Protein AF-A0A5R2NED5-F1 (afdb_monomer_lite)

Structure (mmCIF, N/CA/C/O backbone):
data_AF-A0A5R2NED5-F1
#
_entry.id   AF-A0A5R2NED5-F1
#
loop_
_atom_site.group_PDB
_atom_site.id
_atom_site.type_symbol
_atom_site.label_atom_id
_atom_site.label_alt_id
_atom_site.label_comp_id
_atom_site.label_asym_id
_atom_site.label_entity_id
_atom_site.label_seq_id
_atom_site.pdbx_PDB_ins_code
_atom_site.Cartn_x
_atom_site.Cartn_y
_atom_site.Cartn_z
_atom_site.occupancy
_atom_site.B_iso_or_equiv
_atom_site.auth_seq_id
_atom_site.auth_comp_id
_atom_site.auth_asym_id
_atom_site.auth_atom_id
_atom_site.pdbx_PDB_model_num
ATOM 1 N N . MET A 1 1 ? 11.876 40.427 -46.913 1.00 43.25 1 MET A N 1
ATOM 2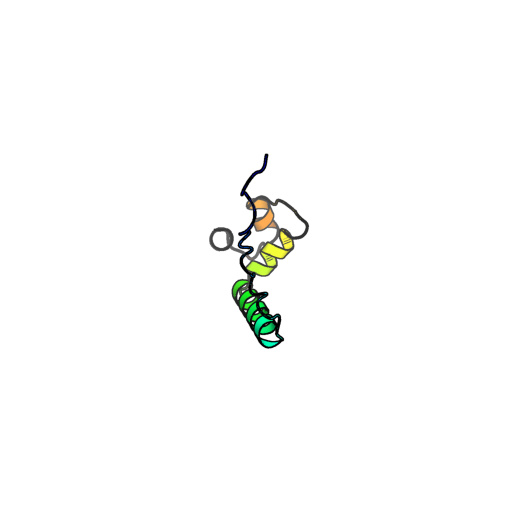 C CA . MET A 1 1 ? 11.846 39.029 -47.403 1.00 43.25 1 MET A CA 1
ATOM 3 C C . MET A 1 1 ? 13.245 38.485 -47.161 1.00 43.25 1 MET A C 1
ATOM 5 O O . MET A 1 1 ? 14.160 39.115 -47.654 1.00 43.25 1 MET A O 1
ATOM 9 N N . THR A 1 2 ? 13.561 37.490 -46.338 1.00 39.84 2 THR A N 1
ATOM 10 C CA . THR A 1 2 ? 12.848 36.372 -45.687 1.00 39.84 2 THR A CA 1
ATOM 11 C C . THR A 1 2 ? 13.838 35.867 -44.618 1.00 39.84 2 THR A C 1
ATOM 13 O O . THR A 1 2 ? 14.971 35.559 -44.959 1.00 39.84 2 THR A O 1
ATOM 16 N N . ARG A 1 3 ? 13.568 36.093 -43.328 1.00 43.19 3 ARG A N 1
ATOM 17 C CA . ARG A 1 3 ? 13.271 35.065 -42.308 1.00 43.19 3 ARG A CA 1
ATOM 18 C C . ARG A 1 3 ? 14.268 33.889 -42.273 1.00 43.19 3 ARG A C 1
ATOM 20 O O . ARG A 1 3 ? 14.077 32.901 -42.970 1.00 43.19 3 ARG A O 1
ATOM 27 N N . THR A 1 4 ? 15.286 34.001 -41.421 1.00 53.09 4 THR A N 1
ATOM 28 C CA . THR A 1 4 ? 16.327 32.984 -41.169 1.00 53.09 4 THR A CA 1
ATOM 29 C C . THR A 1 4 ? 16.037 32.217 -39.870 1.00 53.09 4 THR A C 1
ATOM 31 O O . THR A 1 4 ? 16.910 32.059 -39.025 1.00 53.09 4 THR A O 1
ATOM 34 N N . ASP A 1 5 ? 14.794 31.766 -39.687 1.00 53.09 5 ASP A N 1
ATOM 35 C CA . ASP A 1 5 ? 14.366 31.000 -38.507 1.00 53.09 5 ASP A CA 1
ATOM 36 C C . ASP A 1 5 ? 14.196 29.517 -38.882 1.00 53.09 5 ASP A C 1
ATOM 38 O O . ASP A 1 5 ? 13.102 28.963 -38.774 1.00 53.09 5 ASP A O 1
ATOM 42 N N . GLU A 1 6 ? 15.228 28.854 -39.406 1.00 56.91 6 GLU A N 1
ATOM 43 C CA . GLU A 1 6 ? 15.097 27.441 -39.771 1.00 56.91 6 GLU A CA 1
ATOM 44 C C . GLU A 1 6 ? 16.327 26.634 -39.368 1.00 56.91 6 GLU A C 1
ATOM 46 O O . GLU A 1 6 ? 17.439 26.916 -39.805 1.00 56.91 6 GLU A O 1
ATOM 51 N N . LYS A 1 7 ? 16.067 25.578 -38.583 1.00 51.66 7 LYS A N 1
ATOM 52 C CA . LYS A 1 7 ? 17.014 24.626 -37.976 1.00 51.66 7 LYS A CA 1
ATOM 53 C C . LYS A 1 7 ? 17.681 25.243 -36.745 1.00 51.66 7 LYS A C 1
ATOM 55 O O . LYS A 1 7 ? 18.535 26.101 -36.850 1.00 51.66 7 LYS A O 1
ATOM 60 N N . VAL A 1 8 ? 17.300 24.875 -35.526 1.00 53.34 8 VAL A N 1
ATOM 61 C CA . VAL A 1 8 ? 17.446 23.513 -35.008 1.00 53.34 8 VAL A CA 1
ATOM 62 C C . VAL A 1 8 ? 16.320 23.226 -34.007 1.00 53.34 8 VAL A C 1
ATOM 64 O O . VAL A 1 8 ? 16.347 23.694 -32.873 1.00 53.34 8 VAL A O 1
ATOM 67 N N . ARG A 1 9 ? 15.319 22.431 -34.406 1.00 50.16 9 ARG A N 1
ATOM 68 C CA . ARG A 1 9 ? 14.513 21.695 -33.425 1.00 50.16 9 ARG A CA 1
ATOM 69 C C . ARG A 1 9 ? 15.392 20.556 -32.923 1.00 50.16 9 ARG A C 1
ATOM 71 O O . ARG A 1 9 ? 15.458 19.517 -33.569 1.00 50.16 9 ARG A O 1
ATOM 78 N N . TYR A 1 10 ? 16.078 20.761 -31.804 1.00 58.69 10 TYR A N 1
ATOM 79 C CA . TYR A 1 10 ? 16.505 19.633 -30.986 1.00 58.69 10 TYR A CA 1
ATOM 80 C C . TYR A 1 10 ? 15.222 19.018 -30.426 1.00 58.69 10 TYR A C 1
ATOM 82 O O . TYR A 1 10 ? 14.643 19.513 -29.463 1.00 58.69 10 TYR A O 1
ATOM 90 N N . LEU A 1 11 ? 14.729 17.977 -31.090 1.00 61.81 11 LEU A N 1
ATOM 91 C CA . LEU A 1 11 ? 14.011 16.941 -30.370 1.00 61.81 11 LEU A CA 1
ATOM 92 C C . LEU A 1 11 ? 15.108 16.209 -29.594 1.00 61.81 11 LEU A C 1
ATOM 94 O O . LEU A 1 11 ? 16.051 15.749 -30.242 1.00 61.81 11 LEU A O 1
ATOM 98 N N . PRO A 1 12 ? 15.074 16.133 -28.253 1.00 60.44 12 PRO A N 1
ATOM 99 C CA . PRO A 1 12 ? 15.861 15.102 -27.609 1.00 60.44 12 PRO A CA 1
ATOM 100 C C . PRO A 1 12 ? 15.364 13.798 -28.231 1.00 60.44 12 PRO A C 1
ATOM 102 O O . PRO A 1 12 ? 14.159 13.532 -28.214 1.00 60.44 12 PRO A O 1
ATOM 105 N N . GLU A 1 13 ? 16.260 13.037 -28.858 1.00 55.91 13 GLU A N 1
ATOM 106 C CA . GLU A 1 13 ? 16.034 11.610 -29.021 1.00 55.91 13 GLU A CA 1
ATOM 107 C C . GLU A 1 13 ? 15.745 11.120 -27.610 1.00 55.91 13 GLU A C 1
ATOM 109 O O . GLU A 1 13 ? 16.641 10.987 -26.780 1.00 55.91 13 GLU A O 1
ATOM 114 N N . SER A 1 14 ? 14.461 10.986 -27.284 1.00 57.09 14 SER A N 1
ATOM 115 C CA . SER A 1 14 ? 14.057 10.148 -26.184 1.00 57.09 14 SER A CA 1
ATOM 116 C C . SER A 1 14 ? 14.643 8.805 -26.568 1.00 57.09 14 SER A C 1
ATOM 118 O O . SER A 1 14 ? 14.131 8.176 -27.499 1.00 57.09 14 SER A O 1
ATOM 120 N N . GLU A 1 15 ? 15.762 8.426 -25.948 1.00 54.66 15 GLU A N 1
ATOM 121 C CA . GLU A 1 15 ? 16.171 7.036 -25.884 1.00 54.66 15 GLU A CA 1
ATOM 122 C C . GLU A 1 15 ? 14.899 6.307 -25.483 1.00 54.66 15 GLU A C 1
ATOM 124 O O . GLU A 1 15 ? 14.411 6.429 -24.359 1.00 54.66 15 GLU A O 1
ATOM 129 N N . ALA A 1 16 ? 14.269 5.658 -26.457 1.00 57.91 16 ALA A N 1
ATOM 130 C CA . ALA A 1 16 ? 13.261 4.681 -26.167 1.00 57.91 16 ALA A CA 1
ATOM 131 C C . ALA A 1 16 ? 14.052 3.636 -25.397 1.00 57.91 16 ALA A C 1
ATOM 133 O O . ALA A 1 16 ? 14.782 2.860 -26.015 1.00 57.91 16 ALA A O 1
ATOM 134 N N . GLU A 1 17 ? 14.021 3.716 -24.062 1.00 61.72 17 GLU A N 1
ATOM 135 C CA . GLU A 1 17 ? 14.579 2.697 -23.190 1.00 61.72 17 GLU A CA 1
ATOM 136 C C . GLU A 1 17 ? 14.133 1.378 -23.793 1.00 61.72 17 GLU A C 1
ATOM 138 O O . GLU A 1 17 ? 12.936 1.102 -23.901 1.00 61.72 17 GLU A O 1
ATOM 143 N N . THR A 1 18 ? 15.098 0.644 -24.341 1.00 61.72 18 THR A N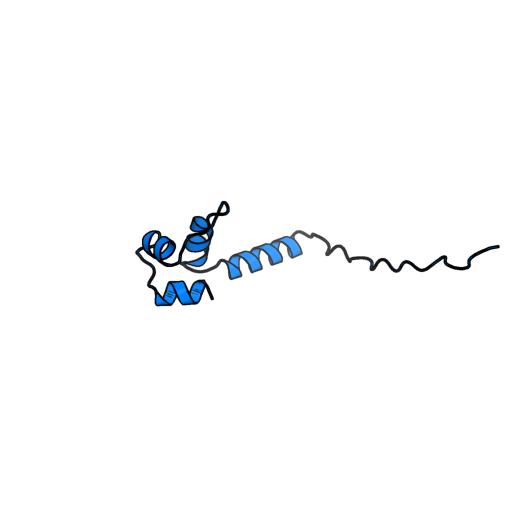 1
ATOM 144 C CA . THR A 1 18 ? 14.791 -0.508 -25.177 1.00 61.72 18 THR A CA 1
ATOM 145 C C . THR A 1 18 ? 13.959 -1.435 -24.299 1.00 61.72 18 THR A C 1
ATOM 147 O O . THR A 1 18 ? 14.442 -1.890 -23.256 1.00 61.72 18 THR A O 1
ATOM 150 N N . LEU A 1 19 ? 12.687 -1.648 -24.653 1.00 65.25 19 LEU A N 1
ATOM 151 C CA . LEU A 1 19 ? 11.777 -2.503 -23.895 1.00 65.25 19 LEU A CA 1
ATOM 152 C C . LEU A 1 19 ? 12.204 -3.955 -24.130 1.00 65.25 19 LEU A C 1
ATOM 154 O O . LEU A 1 19 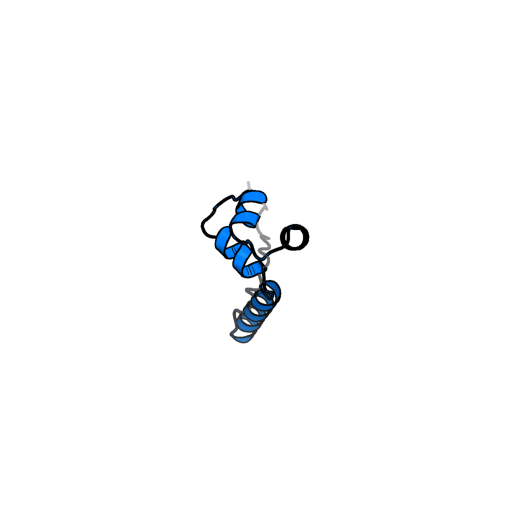? 11.629 -4.691 -24.927 1.00 65.25 19 LEU A O 1
ATOM 158 N N . THR A 1 20 ? 13.306 -4.332 -23.496 1.00 80.44 20 THR A N 1
ATOM 159 C CA . THR A 1 20 ? 13.869 -5.672 -23.519 1.00 80.44 20 THR A CA 1
ATOM 160 C C . THR A 1 20 ? 13.178 -6.513 -22.449 1.00 80.44 20 THR A C 1
ATOM 162 O O . THR A 1 20 ? 12.738 -5.976 -21.430 1.00 80.44 20 THR A O 1
ATOM 165 N N . PRO A 1 21 ? 13.118 -7.844 -22.607 1.00 80.31 21 PRO A N 1
ATOM 166 C CA . PRO A 1 21 ? 12.583 -8.718 -21.564 1.00 80.31 21 PRO A CA 1
ATOM 167 C C . PRO A 1 21 ? 13.252 -8.509 -20.196 1.00 80.31 21 PRO A C 1
ATOM 169 O O . PRO A 1 21 ? 12.590 -8.609 -19.169 1.00 80.31 21 PRO A O 1
ATOM 172 N N . LEU A 1 22 ? 14.547 -8.166 -20.179 1.00 82.38 22 LEU A N 1
ATOM 173 C CA . LEU A 1 22 ? 15.311 -7.897 -18.958 1.00 82.38 22 LEU A CA 1
ATOM 174 C C . LEU A 1 22 ? 14.913 -6.573 -18.292 1.00 82.38 22 LEU A C 1
ATOM 176 O O . LEU A 1 22 ? 14.706 -6.545 -17.080 1.00 82.38 22 LEU A O 1
ATOM 180 N N . SER A 1 23 ? 14.766 -5.488 -19.062 1.00 83.44 23 SER A N 1
ATOM 181 C CA . SER A 1 23 ? 14.309 -4.201 -18.514 1.00 83.44 23 SER A CA 1
ATOM 182 C C . SER A 1 23 ? 12.849 -4.264 -18.058 1.00 83.44 23 SER A C 1
ATOM 184 O O . SER A 1 23 ? 12.519 -3.741 -16.994 1.00 83.44 23 SER A O 1
ATOM 186 N N . ALA A 1 24 ? 11.993 -4.994 -18.781 1.00 84.19 24 ALA A N 1
ATOM 187 C CA 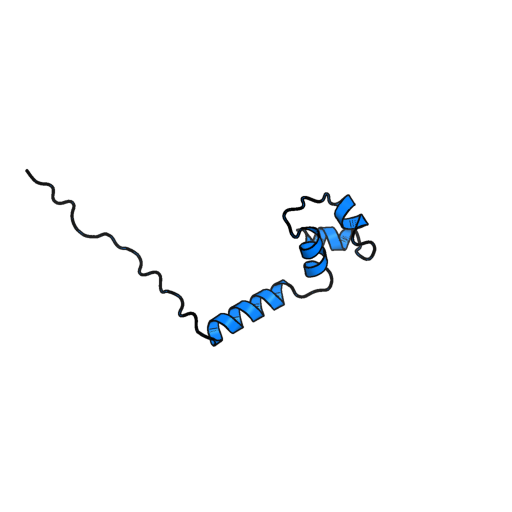. ALA A 1 24 ? 10.621 -5.266 -18.360 1.00 84.19 24 ALA A CA 1
ATOM 188 C C . ALA A 1 24 ? 10.563 -6.082 -17.053 1.00 84.19 24 ALA A C 1
ATOM 190 O O . ALA A 1 24 ? 9.810 -5.727 -16.146 1.00 84.19 24 ALA A O 1
ATOM 191 N N . ALA A 1 25 ? 11.379 -7.136 -16.923 1.00 88.00 25 ALA A N 1
ATOM 192 C CA . ALA A 1 25 ? 11.453 -7.940 -15.702 1.00 88.00 25 ALA A CA 1
ATOM 193 C C . ALA A 1 25 ? 11.923 -7.113 -14.494 1.00 88.00 25 ALA A C 1
ATOM 195 O O . ALA A 1 25 ? 11.294 -7.177 -13.441 1.00 88.00 25 ALA A O 1
ATOM 196 N N . SER A 1 26 ? 12.956 -6.282 -14.668 1.00 88.81 26 SER A N 1
ATOM 197 C CA . SER A 1 26 ? 13.450 -5.369 -13.625 1.00 88.81 26 SER A CA 1
ATOM 198 C C . SER A 1 26 ? 12.376 -4.369 -13.174 1.00 88.81 26 SER A C 1
ATOM 200 O O . SER A 1 26 ? 12.177 -4.146 -11.978 1.00 88.81 26 SER A O 1
ATOM 202 N N . GLY A 1 27 ? 11.607 -3.818 -14.121 1.00 89.00 27 GLY A N 1
ATOM 203 C CA . GLY A 1 27 ? 10.470 -2.951 -13.810 1.00 89.00 27 GLY A CA 1
ATOM 204 C C . GLY A 1 27 ? 9.399 -3.663 -12.978 1.00 89.00 27 GLY A C 1
ATOM 205 O O . GLY A 1 27 ? 8.951 -3.129 -11.962 1.00 89.00 27 GLY A O 1
ATOM 206 N N . VAL A 1 28 ? 9.023 -4.887 -13.363 1.00 90.38 28 VAL A N 1
ATOM 207 C CA . VAL A 1 28 ? 8.042 -5.702 -12.625 1.00 90.38 28 VAL A CA 1
ATOM 208 C C . VAL A 1 28 ? 8.548 -6.062 -11.230 1.00 90.38 28 VAL A C 1
ATOM 210 O O . VAL A 1 28 ? 7.801 -5.930 -10.263 1.00 90.38 28 VAL A O 1
ATOM 213 N N . GLU A 1 29 ? 9.807 -6.473 -11.102 1.00 92.19 29 GLU A N 1
ATOM 214 C CA . GLU A 1 29 ? 10.419 -6.813 -9.817 1.00 92.19 29 GLU A CA 1
ATOM 215 C C . GLU A 1 29 ? 10.430 -5.610 -8.867 1.00 92.19 29 GLU A C 1
ATOM 217 O O . GLU A 1 29 ? 10.046 -5.729 -7.702 1.00 92.19 29 GLU A O 1
ATOM 222 N N . ASN A 1 30 ? 10.762 -4.422 -9.376 1.00 92.56 30 ASN A N 1
ATOM 223 C CA . ASN A 1 30 ? 10.726 -3.201 -8.581 1.00 92.56 30 ASN A CA 1
ATOM 224 C C . ASN A 1 30 ? 9.299 -2.845 -8.128 1.00 92.56 30 ASN A C 1
ATOM 226 O O . ASN A 1 30 ? 9.088 -2.487 -6.968 1.00 92.56 30 ASN A O 1
ATOM 230 N N . VAL A 1 31 ? 8.302 -2.987 -9.008 1.00 91.38 31 VAL A N 1
ATOM 231 C CA . VAL A 1 31 ? 6.887 -2.779 -8.654 1.00 91.38 31 VAL A CA 1
ATOM 232 C C . VAL A 1 31 ? 6.442 -3.777 -7.589 1.00 91.38 31 VAL A C 1
ATOM 234 O O . VAL A 1 31 ? 5.832 -3.375 -6.600 1.00 91.38 31 VAL A O 1
ATOM 237 N N . LEU A 1 32 ? 6.776 -5.060 -7.741 1.00 90.56 32 LEU A N 1
ATOM 238 C CA . LEU A 1 32 ? 6.457 -6.091 -6.753 1.00 90.56 32 LEU A CA 1
ATOM 239 C C . LEU A 1 32 ? 7.109 -5.796 -5.404 1.00 90.56 32 LEU A C 1
ATOM 241 O O . LEU A 1 32 ? 6.438 -5.911 -4.382 1.00 90.56 32 LEU A O 1
ATOM 245 N N . ARG A 1 33 ? 8.361 -5.330 -5.399 1.00 90.69 33 ARG A N 1
ATOM 246 C CA . ARG A 1 33 ? 9.050 -4.891 -4.181 1.00 90.69 33 ARG A CA 1
ATOM 247 C C . ARG A 1 33 ? 8.356 -3.695 -3.532 1.00 90.69 33 ARG A C 1
ATOM 249 O O . ARG A 1 33 ? 8.227 -3.627 -2.319 1.00 90.69 33 ARG A O 1
ATOM 256 N N . ILE A 1 34 ? 7.846 -2.745 -4.313 1.00 88.88 34 ILE A N 1
ATOM 257 C CA . ILE A 1 34 ? 7.077 -1.618 -3.764 1.00 88.88 34 ILE A CA 1
ATOM 258 C C . ILE A 1 34 ? 5.731 -2.090 -3.209 1.00 88.88 34 ILE A C 1
ATOM 260 O O . ILE A 1 34 ? 5.297 -1.590 -2.171 1.00 88.88 34 ILE A O 1
ATOM 264 N N . LEU A 1 35 ? 5.070 -3.034 -3.877 1.00 88.81 35 LEU A N 1
ATOM 265 C CA . LEU A 1 35 ? 3.775 -3.585 -3.472 1.00 88.81 35 LEU A CA 1
ATOM 266 C C . LEU A 1 35 ? 3.884 -4.637 -2.364 1.00 88.81 35 LEU A C 1
ATOM 268 O O . LEU A 1 35 ? 2.859 -5.044 -1.812 1.00 88.81 35 LEU A O 1
ATOM 272 N N . GLU A 1 36 ? 5.101 -5.053 -2.015 1.00 87.00 36 GLU A N 1
ATOM 273 C CA . GLU A 1 36 ? 5.342 -6.039 -0.976 1.00 87.00 36 GLU A CA 1
ATOM 274 C C . GLU A 1 36 ? 4.820 -5.558 0.387 1.00 87.00 36 GLU A C 1
ATOM 276 O O . GLU A 1 36 ? 4.860 -4.372 0.742 1.00 87.00 36 GLU A O 1
ATOM 281 N N . GLY A 1 37 ? 4.315 -6.509 1.171 1.00 87.94 37 GLY A N 1
ATOM 282 C CA . GLY A 1 37 ? 3.785 -6.270 2.507 1.00 87.94 37 GLY A CA 1
ATOM 283 C C . GLY A 1 37 ? 2.302 -6.601 2.650 1.00 87.94 37 GLY A C 1
ATOM 284 O O . GLY A 1 37 ? 1.530 -6.647 1.697 1.00 87.94 37 GLY A O 1
ATOM 285 N N . ARG A 1 38 ? 1.891 -6.831 3.901 1.00 88.62 38 ARG A N 1
ATOM 286 C CA . ARG A 1 38 ? 0.549 -7.329 4.244 1.00 88.62 38 ARG A CA 1
ATOM 287 C C . ARG A 1 38 ? -0.584 -6.376 3.849 1.00 88.62 38 ARG A C 1
ATOM 289 O O . ARG A 1 38 ? -1.683 -6.833 3.563 1.00 88.62 38 ARG A O 1
ATOM 296 N N . TRP A 1 39 ? -0.338 -5.066 3.882 1.00 91.81 39 TRP A N 1
ATOM 297 C CA . TRP A 1 39 ? -1.410 -4.066 3.872 1.00 91.81 39 TRP A CA 1
ATOM 298 C C . TRP A 1 39 ? -1.532 -3.274 2.568 1.00 91.81 39 TRP A C 1
ATOM 300 O O . TRP A 1 39 ? -2.642 -2.875 2.232 1.00 91.81 39 TRP A O 1
ATOM 310 N N . LYS A 1 40 ? -0.449 -3.081 1.802 1.00 90.81 40 LYS A N 1
ATOM 311 C CA . LYS A 1 40 ? -0.454 -2.227 0.598 1.00 90.81 40 LYS A CA 1
ATOM 312 C C . LYS A 1 40 ? -1.451 -2.695 -0.457 1.00 90.81 40 LYS A C 1
ATOM 314 O O . LYS A 1 40 ? -2.280 -1.908 -0.900 1.00 90.81 40 LYS A O 1
ATOM 319 N N . LEU A 1 41 ? -1.422 -3.982 -0.806 1.00 91.06 41 LEU A N 1
ATOM 320 C CA . LEU A 1 41 ? -2.358 -4.556 -1.777 1.00 91.06 41 LEU A CA 1
ATOM 321 C C . LEU A 1 41 ? -3.809 -4.476 -1.298 1.00 91.06 41 LEU A C 1
ATOM 323 O O . LEU A 1 41 ? -4.696 -4.177 -2.089 1.00 91.06 41 LEU A O 1
ATOM 327 N N . VAL A 1 42 ? -4.053 -4.689 -0.002 1.00 90.88 42 VAL A N 1
ATOM 328 C CA . VAL A 1 42 ? -5.403 -4.608 0.572 1.00 90.88 42 VAL A CA 1
ATOM 329 C C . VAL A 1 42 ? -5.926 -3.174 0.504 1.00 90.88 42 VAL A C 1
ATOM 331 O O . VAL A 1 42 ? -7.047 -2.957 0.054 1.00 90.88 42 VAL A O 1
ATOM 334 N N . ILE A 1 43 ? -5.111 -2.191 0.893 1.00 90.19 43 ILE A N 1
ATOM 335 C CA . ILE A 1 43 ? -5.449 -0.764 0.810 1.00 90.19 43 ILE A CA 1
ATOM 336 C C . ILE A 1 43 ? -5.731 -0.371 -0.646 1.00 90.19 43 ILE A C 1
ATOM 338 O O . ILE A 1 43 ? -6.784 0.198 -0.933 1.00 90.19 43 ILE A O 1
ATOM 342 N N . LEU A 1 44 ? -4.840 -0.734 -1.575 1.00 89.81 44 LEU A N 1
ATOM 343 C CA . LEU A 1 44 ? -5.008 -0.448 -3.001 1.00 89.81 44 LEU A CA 1
ATOM 344 C C . LEU A 1 44 ? -6.267 -1.091 -3.573 1.00 89.81 44 LEU A C 1
ATOM 346 O O . LEU A 1 44 ? -6.968 -0.437 -4.333 1.00 89.81 44 LEU A O 1
ATOM 350 N N . PHE A 1 45 ? -6.596 -2.323 -3.184 1.00 90.12 45 PHE A N 1
ATOM 351 C CA . PHE A 1 45 ? -7.810 -3.003 -3.634 1.00 90.12 45 PHE A CA 1
ATOM 352 C C . PHE A 1 45 ? -9.089 -2.262 -3.216 1.00 90.12 45 PHE A C 1
ATOM 354 O O . PHE A 1 45 ? -10.037 -2.181 -3.991 1.00 90.12 45 PHE A O 1
ATOM 361 N N . HIS A 1 46 ? -9.112 -1.672 -2.019 1.00 89.38 46 HIS A N 1
ATOM 362 C CA . HIS A 1 46 ? -10.263 -0.893 -1.547 1.00 89.38 46 HIS A CA 1
ATOM 363 C C . HIS A 1 46 ? -10.384 0.469 -2.243 1.00 89.38 46 HIS A C 1
ATOM 365 O O . HIS A 1 46 ? -11.497 0.946 -2.466 1.00 89.38 46 HIS A O 1
ATOM 371 N N . LEU A 1 47 ? -9.251 1.073 -2.607 1.00 88.94 47 LEU A N 1
ATOM 372 C CA . LEU A 1 47 ? -9.189 2.318 -3.383 1.00 88.94 47 LEU A CA 1
ATOM 373 C C . LEU A 1 47 ? -9.364 2.083 -4.895 1.00 88.94 47 LEU A C 1
ATOM 375 O O . LEU A 1 47 ? -9.630 3.021 -5.653 1.00 88.94 47 LEU A O 1
ATOM 379 N N . PHE A 1 48 ? -9.225 0.832 -5.342 1.00 88.00 48 PHE A N 1
ATOM 380 C CA . PHE A 1 48 ? -9.327 0.453 -6.743 1.00 88.00 48 PHE A CA 1
ATOM 381 C C . PHE A 1 48 ? -10.712 0.803 -7.301 1.00 88.00 48 PHE A C 1
ATOM 383 O O . PHE A 1 48 ? -11.742 0.646 -6.642 1.00 88.00 48 PHE A O 1
ATOM 390 N N . GLY A 1 49 ? -10.738 1.295 -8.540 1.00 81.25 49 GLY A N 1
ATOM 391 C CA . GLY A 1 49 ? -11.970 1.761 -9.183 1.00 81.25 49 GLY A CA 1
ATOM 392 C C . GLY A 1 49 ? -12.370 3.198 -8.830 1.00 81.25 49 GLY A C 1
ATOM 393 O O . GLY A 1 49 ? -13.532 3.554 -9.000 1.00 81.25 49 GLY A O 1
ATOM 394 N N . GLY A 1 50 ? -11.434 4.024 -8.344 1.00 79.56 50 GLY A N 1
ATOM 395 C CA . GLY A 1 50 ? -11.655 5.461 -8.127 1.00 79.56 50 GLY A CA 1
ATOM 396 C C . GLY A 1 50 ? -12.485 5.788 -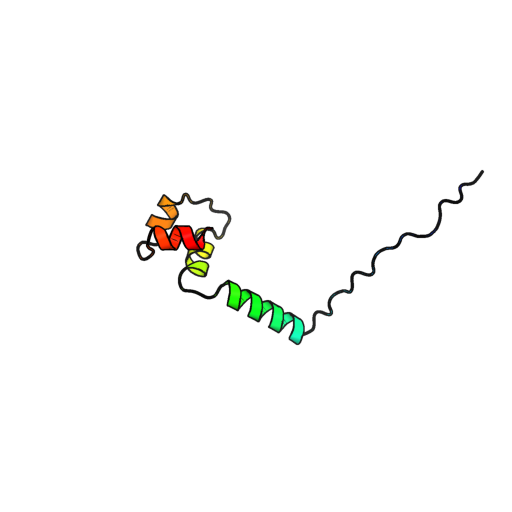6.886 1.00 79.56 50 GLY A C 1
ATOM 397 O O . GLY A 1 50 ? -13.041 6.881 -6.777 1.00 79.56 50 GLY A O 1
ATOM 398 N N . LYS A 1 51 ? -12.590 4.846 -5.944 1.00 82.44 51 LYS A N 1
ATOM 399 C CA . LYS A 1 51 ? -13.320 5.056 -4.696 1.00 82.44 51 LYS A CA 1
ATOM 400 C C . LYS A 1 51 ? -12.492 5.922 -3.758 1.00 82.44 51 LYS A C 1
ATOM 402 O O . LYS A 1 51 ? -11.425 5.521 -3.300 1.00 82.44 51 LYS A O 1
ATOM 407 N N . VAL A 1 52 ? -13.020 7.094 -3.429 1.00 85.06 52 VAL A N 1
ATOM 408 C CA . VAL A 1 52 ? -12.475 7.927 -2.356 1.00 85.06 52 VAL A CA 1
ATOM 409 C C . VAL A 1 52 ? -13.094 7.456 -1.045 1.00 85.06 52 VAL A C 1
ATOM 411 O O . VAL A 1 52 ? -14.272 7.690 -0.786 1.00 85.06 52 VAL A O 1
ATOM 414 N N . LEU A 1 53 ? -12.300 6.763 -0.234 1.00 87.06 53 LEU A N 1
ATOM 415 C CA . LEU A 1 53 ? -12.695 6.292 1.092 1.00 87.06 53 LEU A CA 1
ATOM 416 C C . LEU A 1 53 ? -12.087 7.202 2.156 1.00 87.06 53 LEU A C 1
ATOM 418 O O . LEU A 1 53 ? -10.922 7.595 2.056 1.00 87.06 53 LEU A O 1
ATOM 422 N N . ARG A 1 54 ? -12.864 7.543 3.190 1.00 89.38 54 ARG A N 1
ATOM 423 C CA . ARG A 1 54 ? -12.303 8.243 4.350 1.00 89.38 54 ARG A CA 1
ATOM 424 C C . ARG A 1 54 ? -11.455 7.268 5.160 1.00 89.38 54 ARG A C 1
ATOM 426 O O . ARG A 1 54 ? -11.651 6.057 5.097 1.00 89.38 54 ARG A O 1
ATOM 433 N N . PHE A 1 55 ? -10.563 7.806 5.988 1.00 89.44 55 PHE A N 1
ATOM 434 C CA . PHE A 1 55 ? -9.729 7.002 6.885 1.00 89.44 55 PHE A CA 1
ATOM 435 C C . PHE A 1 55 ? -10.553 5.994 7.706 1.00 89.44 55 PHE A C 1
ATOM 437 O O . PHE A 1 55 ? -10.231 4.811 7.733 1.00 89.44 55 PHE A O 1
ATOM 444 N N . SER A 1 56 ? -11.670 6.440 8.292 1.00 89.69 56 SER A N 1
ATOM 445 C CA . SER A 1 56 ? -12.568 5.580 9.073 1.00 89.69 56 SER A CA 1
ATOM 446 C C . SER A 1 56 ? -13.275 4.505 8.243 1.00 89.69 56 SER A C 1
ATOM 448 O O . SER A 1 56 ? -13.577 3.439 8.772 1.00 89.69 56 SER A O 1
ATOM 450 N N . ASP A 1 57 ? -13.541 4.754 6.957 1.00 90.88 57 ASP A N 1
ATOM 451 C CA . ASP A 1 57 ? -14.147 3.750 6.074 1.00 90.88 57 ASP A CA 1
ATOM 452 C C . ASP A 1 57 ? -13.127 2.662 5.729 1.00 90.88 57 ASP A C 1
ATOM 454 O O . ASP A 1 57 ? -13.455 1.477 5.727 1.00 90.88 57 ASP A O 1
ATOM 458 N N . LEU A 1 58 ? -11.872 3.059 5.500 1.00 90.12 58 LEU A N 1
ATOM 459 C CA . LEU A 1 58 ? -10.781 2.132 5.220 1.00 90.12 58 LEU A CA 1
ATOM 460 C C . LEU A 1 58 ? -10.422 1.281 6.448 1.00 90.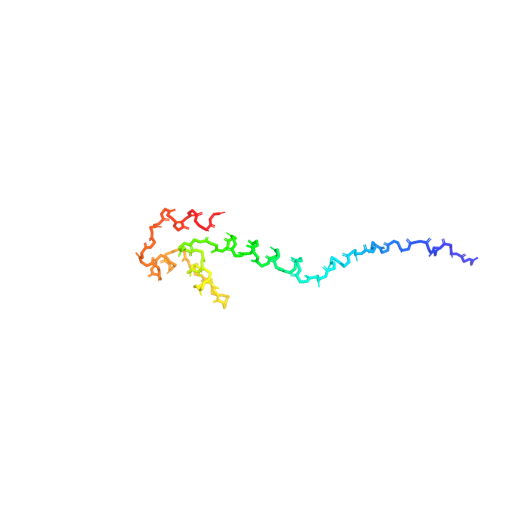12 58 LEU A C 1
ATOM 462 O O . LEU A 1 58 ? -10.189 0.082 6.324 1.00 90.12 58 LEU A O 1
ATOM 466 N N . GLU A 1 59 ? -10.437 1.889 7.636 1.00 90.44 59 GLU A N 1
ATOM 467 C CA . GLU A 1 59 ? -10.273 1.189 8.914 1.00 90.44 59 GLU A CA 1
ATOM 468 C C . GLU A 1 59 ? -11.381 0.146 9.127 1.00 90.44 59 GLU A C 1
ATOM 470 O O . GLU A 1 59 ? -11.101 -0.997 9.483 1.00 90.44 59 GLU A O 1
ATOM 475 N N . ARG A 1 60 ? -12.641 0.501 8.841 1.00 90.38 60 ARG A N 1
ATOM 476 C CA . ARG A 1 60 ? -13.777 -0.431 8.932 1.00 90.38 60 ARG A CA 1
ATOM 477 C C . ARG A 1 60 ? -13.708 -1.557 7.906 1.00 90.38 60 ARG A C 1
ATOM 479 O O . ARG A 1 60 ? -14.117 -2.675 8.210 1.00 90.38 60 ARG A O 1
ATOM 486 N N . ALA A 1 61 ? -13.213 -1.271 6.706 1.00 89.44 61 ALA A N 1
ATOM 487 C CA . ALA A 1 61 ? -13.077 -2.267 5.651 1.00 89.44 61 ALA A CA 1
ATOM 488 C C . ALA A 1 61 ? -11.939 -3.269 5.923 1.00 89.44 61 ALA A C 1
ATOM 490 O O . ALA A 1 61 ? -11.980 -4.400 5.439 1.00 89.44 61 ALA A O 1
ATOM 491 N N . ILE A 1 62 ? -10.945 -2.881 6.732 1.00 90.81 62 ILE A N 1
ATOM 492 C CA . ILE A 1 62 ? -9.780 -3.703 7.072 1.00 90.81 62 ILE A CA 1
ATOM 493 C C . ILE A 1 62 ? -9.673 -3.838 8.604 1.00 90.81 62 ILE A C 1
ATOM 495 O O . ILE A 1 62 ? -8.738 -3.320 9.206 1.00 90.81 62 ILE A O 1
ATOM 499 N N . PRO A 1 63 ? -10.567 -4.582 9.279 1.00 86.38 63 PRO A N 1
ATOM 500 C CA . PRO A 1 63 ? -10.621 -4.619 10.748 1.00 86.38 63 PRO A CA 1
ATOM 501 C C . PRO A 1 63 ? -9.363 -5.197 11.424 1.00 86.38 63 PRO A C 1
ATOM 503 O O . PRO A 1 63 ? -9.168 -5.029 12.623 1.00 86.38 63 PRO A O 1
ATOM 506 N N . ALA A 1 64 ? -8.498 -5.888 10.676 1.00 90.06 64 ALA A N 1
ATOM 507 C CA . ALA A 1 64 ? -7.248 -6.449 11.184 1.00 90.06 64 ALA A CA 1
ATOM 508 C C . ALA A 1 64 ? -6.069 -5.451 11.188 1.00 90.06 64 ALA A C 1
ATOM 510 O O . ALA A 1 64 ? -5.009 -5.773 11.736 1.00 90.06 64 ALA A O 1
ATOM 511 N N . ILE A 1 65 ? -6.207 -4.273 10.561 1.00 90.62 65 ILE A N 1
ATOM 512 C CA . ILE A 1 65 ? -5.163 -3.241 10.562 1.00 90.62 65 ILE A CA 1
ATOM 513 C C . ILE A 1 65 ? -5.326 -2.335 11.784 1.00 90.62 65 ILE A C 1
ATOM 515 O O . ILE A 1 65 ? -6.429 -1.929 12.131 1.00 90.62 65 ILE A O 1
ATOM 519 N N . SER A 1 66 ? -4.224 -1.984 12.448 1.00 91.38 66 SER A N 1
ATOM 520 C CA . SER A 1 66 ? -4.269 -0.965 13.500 1.00 91.38 66 SER A CA 1
ATOM 521 C C . SER A 1 66 ? -4.270 0.438 12.892 1.00 91.38 66 SER A C 1
ATOM 523 O O . SER A 1 66 ? -3.633 0.665 11.861 1.00 91.38 66 SER A O 1
ATOM 525 N N . GLN A 1 67 ? -4.895 1.412 13.562 1.00 91.25 67 GLN A N 1
ATOM 526 C CA . GLN A 1 67 ? -4.896 2.814 13.115 1.00 91.25 67 GLN A CA 1
ATOM 527 C C . GLN A 1 67 ? -3.483 3.352 12.864 1.00 91.25 67 GLN A C 1
ATOM 529 O O . GLN A 1 67 ? -3.227 3.990 11.848 1.00 91.25 67 GLN A O 1
ATOM 534 N N . LYS A 1 68 ? -2.532 3.039 13.755 1.00 92.38 68 LYS A N 1
ATOM 535 C CA . LYS A 1 68 ? -1.130 3.452 13.607 1.00 92.38 68 LYS A CA 1
ATOM 536 C C . LYS A 1 68 ? -0.493 2.874 12.340 1.00 92.38 68 LYS A C 1
ATOM 538 O O . LYS A 1 68 ? 0.210 3.593 11.636 1.00 92.38 68 LYS A O 1
ATOM 543 N N . MET A 1 69 ? -0.744 1.596 12.049 1.00 93.38 69 MET A N 1
ATOM 544 C CA . MET A 1 69 ? -0.240 0.950 10.836 1.00 93.38 69 MET A CA 1
ATOM 545 C C . MET A 1 69 ? -0.896 1.544 9.589 1.00 93.38 69 MET A C 1
ATOM 547 O O . MET A 1 69 ? -0.209 1.802 8.608 1.00 93.38 69 MET A O 1
ATOM 551 N N . LEU A 1 70 ? -2.200 1.822 9.640 1.00 91.25 70 LEU A N 1
ATOM 552 C CA . LEU A 1 70 ? -2.915 2.435 8.529 1.00 91.25 70 LEU A CA 1
ATOM 553 C C . LEU A 1 70 ? -2.370 3.835 8.200 1.00 91.25 70 LEU A C 1
ATOM 555 O O . LEU A 1 70 ? -2.081 4.116 7.042 1.00 91.25 70 LEU A O 1
ATOM 559 N N . ILE A 1 71 ? -2.140 4.678 9.212 1.00 92.19 71 ILE A N 1
ATOM 560 C CA . ILE A 1 71 ? -1.511 6.001 9.036 1.00 92.19 71 ILE A CA 1
ATOM 561 C C . ILE A 1 71 ? -0.114 5.863 8.424 1.00 92.19 71 ILE A C 1
ATOM 563 O O . ILE A 1 71 ? 0.239 6.619 7.526 1.00 92.19 71 ILE A O 1
ATOM 567 N N . GLN A 1 72 ? 0.678 4.894 8.890 1.00 91.94 72 GLN A N 1
ATOM 568 C CA . GLN A 1 72 ? 2.030 4.673 8.381 1.00 91.94 72 GLN A CA 1
ATOM 569 C C . GLN A 1 72 ? 2.044 4.237 6.909 1.00 91.94 72 GLN A C 1
ATOM 571 O O . GLN A 1 72 ? 2.973 4.590 6.196 1.00 91.94 72 GLN A O 1
ATOM 576 N N . GLN A 1 73 ? 1.050 3.469 6.458 1.00 89.31 73 GLN A N 1
ATOM 577 C CA . GLN A 1 73 ? 0.957 3.017 5.064 1.00 89.31 73 GLN A CA 1
ATOM 578 C C . GLN A 1 73 ? 0.378 4.080 4.117 1.00 89.31 73 GLN A C 1
ATOM 580 O O . GLN A 1 73 ? 0.594 3.984 2.913 1.00 89.31 73 GLN A O 1
ATOM 585 N N . LEU A 1 74 ? -0.377 5.055 4.636 1.00 86.62 74 LEU A N 1
ATOM 586 C CA . LEU A 1 74 ? -0.986 6.138 3.850 1.00 86.62 74 LEU A CA 1
ATOM 587 C C . LEU A 1 74 ? -0.134 7.418 3.785 1.00 86.62 74 LEU A C 1
ATOM 589 O O . LEU A 1 74 ? -0.504 8.341 3.061 1.00 86.62 74 LEU A O 1
ATOM 593 N N . ARG A 1 75 ? 0.949 7.497 4.564 1.00 82.88 75 ARG A N 1
ATOM 594 C CA . ARG A 1 75 ? 1.897 8.618 4.574 1.00 82.88 75 ARG A CA 1
ATOM 595 C C . ARG A 1 75 ? 3.007 8.406 3.554 1.00 82.88 75 ARG A C 1
ATOM 597 O O . ARG A 1 75 ? 3.387 9.417 2.928 1.00 82.88 75 ARG A O 1
#

Radius of gyration: 22.84 Å; chains: 1; bounding box: 32×48×61 Å

pLDDT: mean 80.03, std 15.4, range [39.84, 93.38]

Sequence (75 aa):
MTRTDEKVRYLPESEAETLTPLSAASGVENVLRILEGRWKLVILFHLFGGKVLRFSDLERAIPAISQKMLIQQLR

Foldseek 3Di:
DDDPPDDDPPPPPPPPVPPDPVVVVVVVVVVCVVCDDDPSVVLCVVCPPPDDDDLVRSCVSCVPDDSVRSVVNVD

Secondary structure (DSSP, 8-state):
--------------------HHHHHHHHHHHHHHH-STTHHHHHHHHTTT----HHHHHHH-TTS-HHHHHHHH-